Protein AF-A0A524PWW4-F1 (afdb_monomer)

Structure (mmCIF, N/CA/C/O backbone):
data_AF-A0A524PWW4-F1
#
_entry.id   AF-A0A524PWW4-F1
#
loop_
_atom_site.group_PDB
_atom_site.id
_atom_site.type_symbol
_atom_site.label_atom_id
_atom_site.label_alt_id
_atom_site.label_comp_id
_atom_site.label_asym_id
_atom_site.label_entity_id
_atom_site.label_seq_id
_atom_site.pdbx_PDB_ins_code
_atom_site.Cartn_x
_atom_site.Cartn_y
_atom_site.Cartn_z
_atom_site.occupancy
_atom_site.B_iso_or_equiv
_atom_site.auth_seq_id
_atom_site.auth_comp_id
_atom_site.auth_asym_id
_atom_site.auth_atom_id
_atom_site.pdbx_PDB_model_num
ATOM 1 N N . MET A 1 1 ? -56.515 42.289 45.562 1.00 47.94 1 MET A N 1
ATOM 2 C CA . MET A 1 1 ? -57.666 41.442 45.180 1.00 47.94 1 MET A CA 1
ATOM 3 C C . MET A 1 1 ? -57.773 41.386 43.659 1.00 47.94 1 MET A C 1
ATOM 5 O O . MET A 1 1 ? -58.195 42.375 43.078 1.00 47.94 1 MET A O 1
ATOM 9 N N . LYS A 1 2 ? -57.367 40.275 43.025 1.00 38.50 2 LYS A N 1
ATOM 10 C CA . LYS A 1 2 ? -57.921 39.781 41.748 1.00 38.50 2 LYS A CA 1
ATOM 11 C C . LYS A 1 2 ? -57.420 38.348 41.500 1.00 38.50 2 LYS A C 1
ATOM 13 O O . LYS A 1 2 ? -56.226 38.120 41.386 1.00 38.50 2 LYS A O 1
ATOM 18 N N . SER A 1 3 ? -58.356 37.413 41.459 1.00 48.22 3 SER A N 1
ATOM 19 C CA . SER A 1 3 ? -58.303 36.077 40.837 1.00 48.22 3 SER A CA 1
ATOM 20 C C . SER A 1 3 ? -59.685 35.937 40.155 1.00 48.22 3 SER A C 1
ATOM 22 O O . SER A 1 3 ? -60.603 36.564 40.704 1.00 48.22 3 SER A O 1
ATOM 24 N N . PRO A 1 4 ? -59.914 35.227 39.017 1.00 52.84 4 PRO A N 1
ATOM 25 C CA . PRO A 1 4 ? -59.343 33.901 38.711 1.00 52.84 4 PRO A CA 1
ATOM 26 C C . PRO A 1 4 ? -59.090 33.529 37.206 1.00 52.84 4 PRO A C 1
ATOM 28 O O . PRO A 1 4 ? -59.758 34.038 36.317 1.00 52.84 4 PRO A O 1
ATOM 31 N N . SER A 1 5 ? -58.188 32.549 36.978 1.00 46.47 5 SER A N 1
ATOM 32 C CA . SER A 1 5 ? -58.277 31.378 36.046 1.00 46.47 5 SER A CA 1
ATOM 33 C C . SER A 1 5 ? -58.451 31.573 34.502 1.00 46.47 5 SER A C 1
ATOM 35 O O . SER A 1 5 ? -58.654 32.688 34.040 1.00 46.47 5 SER A O 1
ATOM 37 N N . PRO A 1 6 ? -58.484 30.513 33.655 1.00 60.34 6 PRO A N 1
ATOM 38 C CA . PRO A 1 6 ? -57.456 29.495 33.346 1.00 60.34 6 PRO A CA 1
ATOM 39 C C . PRO A 1 6 ? -57.366 29.188 31.829 1.00 60.34 6 PRO A C 1
ATOM 41 O O . PRO A 1 6 ? -58.346 28.709 31.285 1.00 60.34 6 PRO A O 1
ATOM 44 N N . TYR A 1 7 ? -56.229 29.301 31.135 1.00 47.56 7 TYR A N 1
ATOM 45 C CA . TYR A 1 7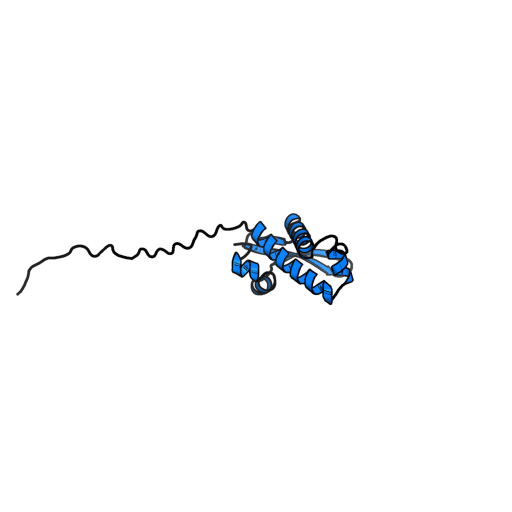 ? -56.113 28.673 29.799 1.00 47.56 7 TYR A CA 1
ATOM 46 C C . TYR A 1 7 ? -54.679 28.216 29.507 1.00 47.56 7 TYR A C 1
ATOM 48 O O . TYR A 1 7 ? -53.839 28.980 29.046 1.00 47.56 7 TYR A O 1
ATOM 56 N N . LEU A 1 8 ? -54.423 26.935 29.773 1.00 53.56 8 LEU A N 1
ATOM 57 C CA . LEU A 1 8 ? -53.594 26.099 28.903 1.00 53.56 8 LEU A CA 1
ATOM 58 C C . LEU A 1 8 ? -54.571 25.441 27.923 1.00 53.56 8 LEU A C 1
ATOM 60 O O . LEU A 1 8 ? -55.612 24.944 28.362 1.00 53.56 8 LEU A O 1
ATOM 64 N N . PRO A 1 9 ? -54.275 25.451 26.617 1.00 44.09 9 PRO A N 1
ATOM 65 C CA . PRO A 1 9 ? -53.731 24.211 26.071 1.00 44.09 9 PRO A CA 1
ATOM 66 C C . PRO A 1 9 ? -52.723 24.405 24.922 1.00 44.09 9 PRO A C 1
ATOM 68 O O . PRO A 1 9 ? -52.707 25.413 24.226 1.00 44.09 9 PRO A O 1
ATOM 71 N N . SER A 1 10 ? -51.938 23.353 24.688 1.00 49.47 10 SER A N 1
ATOM 72 C CA . SER A 1 10 ? -51.453 22.955 23.358 1.00 49.47 10 SER A CA 1
ATOM 73 C C . SER A 1 10 ? -50.566 23.924 22.571 1.00 49.47 10 SER A C 1
ATOM 75 O O . SER A 1 10 ? -50.981 24.444 21.546 1.00 49.47 10 SER A O 1
ATOM 77 N N . LEU A 1 11 ? -49.289 24.025 22.945 1.00 44.53 11 LEU A N 1
ATOM 78 C CA . LEU A 1 11 ? -48.186 24.254 21.991 1.00 44.53 11 LEU A CA 1
ATOM 79 C C . LEU A 1 11 ? -46.964 23.395 22.379 1.00 44.53 11 LEU A C 1
ATOM 81 O O . LEU A 1 11 ? -45.815 23.818 22.352 1.00 44.53 11 LEU A O 1
ATOM 85 N N . VAL A 1 12 ? -47.232 22.153 22.783 1.00 50.56 12 VAL A N 1
ATOM 86 C CA . VAL A 1 12 ? -46.262 21.054 22.717 1.00 50.56 12 VAL A CA 1
ATOM 87 C C . VAL A 1 12 ? -46.617 20.311 21.430 1.00 50.56 12 VAL A C 1
ATOM 89 O O . VAL A 1 12 ? -47.795 20.046 21.229 1.00 50.56 12 VAL A O 1
ATOM 92 N N . LEU A 1 13 ? -45.636 19.997 20.581 1.00 49.91 13 LEU A N 1
ATOM 93 C CA . LEU A 1 13 ? -45.762 19.493 19.195 1.00 49.91 13 LEU A CA 1
ATOM 94 C C . LEU A 1 13 ? -45.923 20.575 18.116 1.00 49.91 13 LEU A C 1
ATOM 96 O O . LEU A 1 13 ? -46.976 20.706 17.505 1.00 49.91 13 LEU A O 1
ATOM 100 N N . CYS A 1 14 ? -44.836 21.258 17.762 1.00 41.75 14 CYS A N 1
ATOM 101 C CA . CYS A 1 14 ? -44.572 21.512 16.344 1.00 41.75 14 CYS A CA 1
ATOM 102 C C . CYS A 1 14 ? -43.089 21.837 16.132 1.00 41.75 14 CYS A C 1
ATOM 104 O O . CYS A 1 14 ? -42.621 22.896 16.534 1.00 41.75 14 CYS A O 1
ATOM 106 N N . GLY A 1 15 ? -42.353 20.919 15.499 1.00 42.69 15 GLY A N 1
ATOM 107 C CA . GLY A 1 15 ? -41.117 21.272 14.794 1.00 42.69 15 GLY A CA 1
ATOM 108 C C . GLY A 1 15 ? -39.776 20.851 15.400 1.00 42.69 15 GLY A C 1
ATOM 109 O O . GLY A 1 15 ? -38.758 21.346 14.943 1.00 42.69 15 GLY A O 1
ATOM 110 N N . LEU A 1 16 ? -39.721 19.917 16.353 1.00 49.28 16 LEU A N 1
ATOM 111 C CA . LEU A 1 16 ? -38.461 19.253 16.758 1.00 49.28 16 LEU A CA 1
ATOM 112 C C . LEU A 1 16 ? -38.125 18.033 15.872 1.00 49.28 16 LEU A C 1
ATOM 114 O O . LEU A 1 16 ? -37.430 17.114 16.290 1.00 49.28 16 LEU A O 1
ATOM 118 N N . LEU A 1 17 ? -38.632 18.018 14.634 1.00 49.53 17 LEU A N 1
ATOM 119 C CA . LEU A 1 17 ? -38.483 16.920 13.674 1.00 49.53 17 LEU A CA 1
ATOM 120 C C . LEU A 1 17 ? -37.646 17.334 12.454 1.00 49.53 17 LEU A C 1
ATOM 122 O O . LEU A 1 17 ? -37.966 17.014 11.319 1.00 49.53 17 LEU A O 1
ATOM 126 N N . ALA A 1 18 ? -36.540 18.032 12.696 1.00 48.28 18 ALA A N 1
ATOM 127 C CA . ALA A 1 18 ? -35.387 17.981 11.801 1.00 48.28 18 ALA A CA 1
ATOM 128 C C . ALA A 1 18 ? -34.382 16.976 12.383 1.00 48.28 18 ALA A C 1
ATOM 130 O O . ALA A 1 18 ? -33.224 17.293 12.642 1.00 48.28 18 ALA A O 1
ATOM 131 N N . LEU A 1 19 ? -34.863 15.757 12.654 1.00 49.53 19 LEU A N 1
ATOM 132 C CA . LEU A 1 19 ? -33.996 14.597 12.799 1.00 49.53 19 LEU A CA 1
ATOM 133 C C . LEU A 1 19 ? -33.334 14.428 11.441 1.00 49.53 19 LEU A C 1
ATOM 135 O O . LEU A 1 19 ? -33.963 14.023 10.466 1.00 49.53 19 LEU A O 1
ATOM 139 N N . ILE A 1 20 ? -32.085 14.869 11.410 1.00 53.06 20 ILE A N 1
ATOM 140 C CA . ILE A 1 20 ? -31.089 14.678 10.375 1.00 53.06 20 ILE A CA 1
ATOM 141 C C . ILE A 1 20 ? -31.231 13.237 9.875 1.00 53.06 20 ILE A C 1
ATOM 143 O O . ILE A 1 20 ? -30.701 12.304 10.473 1.00 53.06 20 ILE A O 1
ATOM 147 N N . MET A 1 21 ? -31.973 13.044 8.782 1.00 47.03 21 MET A N 1
ATOM 148 C CA . MET A 1 21 ? -31.842 11.857 7.949 1.00 47.03 21 MET A CA 1
ATOM 149 C C . MET A 1 21 ? -30.507 12.010 7.225 1.00 47.03 21 MET A C 1
ATOM 151 O O . MET A 1 21 ? -30.448 12.315 6.036 1.00 47.03 21 MET A O 1
ATOM 155 N N . ALA A 1 22 ? -29.414 11.855 7.976 1.00 54.03 22 ALA A N 1
ATOM 156 C CA . ALA A 1 22 ? -28.176 11.420 7.374 1.00 54.03 22 ALA A CA 1
ATOM 157 C C . ALA A 1 22 ? -28.517 10.077 6.715 1.00 54.03 22 ALA A C 1
ATOM 159 O O . ALA A 1 22 ? -29.103 9.217 7.385 1.00 54.03 22 ALA A O 1
ATOM 160 N N . PRO A 1 23 ? -28.252 9.901 5.411 1.00 51.88 23 PRO A N 1
ATOM 161 C CA . PRO A 1 23 ? -28.452 8.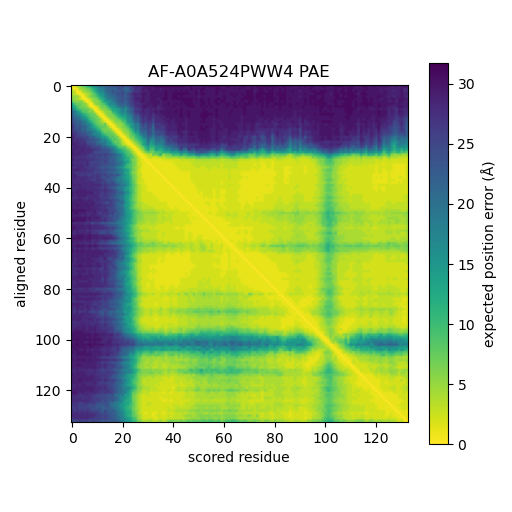604 4.792 1.00 51.88 23 PRO A CA 1
ATOM 162 C C . PRO A 1 23 ? -27.686 7.572 5.628 1.00 51.88 23 PRO A C 1
ATOM 164 O O . PRO A 1 23 ? -26.595 7.898 6.109 1.00 51.88 23 PRO A O 1
ATOM 167 N N . PRO A 1 24 ? -28.224 6.357 5.840 1.00 45.38 24 PRO A N 1
ATOM 168 C CA . PRO A 1 24 ? -27.452 5.293 6.451 1.00 45.38 24 PRO A CA 1
ATOM 169 C C . PRO A 1 24 ? -26.269 5.039 5.520 1.00 45.38 24 PRO A C 1
ATOM 171 O O . PRO A 1 24 ? -26.400 4.387 4.480 1.00 45.38 24 PRO A O 1
ATOM 174 N N . GLY A 1 25 ? -25.125 5.640 5.851 1.00 49.81 25 GLY A N 1
ATOM 175 C CA . GLY A 1 25 ? -23.863 5.323 5.220 1.00 49.81 25 GLY A CA 1
ATOM 176 C C . GLY A 1 25 ? -23.707 3.832 5.414 1.00 49.81 25 GLY A C 1
ATOM 177 O O . GLY A 1 25 ? -23.613 3.374 6.550 1.00 49.81 25 GLY A O 1
ATOM 178 N N . HIS A 1 26 ? -23.811 3.071 4.328 1.00 51.84 26 HIS A N 1
ATOM 179 C CA . HIS A 1 26 ? -23.567 1.643 4.383 1.00 51.84 26 HIS A CA 1
ATOM 180 C C . HIS A 1 26 ? -22.124 1.515 4.856 1.00 51.84 26 HIS A C 1
ATOM 182 O O . HIS A 1 26 ? -21.199 1.876 4.126 1.00 51.84 26 HIS A O 1
ATOM 188 N N . SER A 1 27 ? -21.944 1.139 6.121 1.00 64.31 27 SER A N 1
ATOM 189 C CA . SER A 1 27 ? -20.626 1.003 6.714 1.00 64.31 27 SER A CA 1
ATOM 190 C C . SER A 1 27 ? -19.963 -0.165 6.007 1.00 64.31 27 SER A C 1
ATOM 192 O O . SER A 1 27 ? -20.301 -1.322 6.253 1.00 64.31 27 SER A O 1
ATOM 194 N N . ILE A 1 28 ? -19.088 0.148 5.056 1.00 80.62 28 ILE A N 1
ATOM 195 C CA . ILE A 1 28 ? -18.267 -0.864 4.406 1.00 80.62 28 ILE A CA 1
ATOM 196 C C . ILE A 1 28 ? -17.383 -1.531 5.461 1.00 80.62 28 ILE A C 1
ATOM 198 O O . ILE A 1 28 ? -16.947 -0.881 6.412 1.00 80.62 28 ILE A O 1
ATOM 202 N N . ASP A 1 29 ? -17.156 -2.829 5.295 1.00 91.06 29 ASP A N 1
ATOM 203 C CA . ASP A 1 29 ? -16.373 -3.641 6.223 1.00 91.06 29 ASP A CA 1
ATOM 204 C C . ASP A 1 29 ? -14.944 -3.088 6.407 1.00 91.06 29 ASP A C 1
ATOM 206 O O . ASP A 1 29 ? -14.346 -2.560 5.463 1.00 91.06 29 ASP A O 1
ATOM 210 N N . SER A 1 30 ? -14.386 -3.198 7.616 1.00 91.19 30 SER A N 1
ATOM 211 C CA . SER A 1 30 ? -13.052 -2.672 7.940 1.00 91.19 30 SER A CA 1
ATOM 212 C C . SER A 1 30 ? -11.943 -3.276 7.079 1.00 91.19 30 SER A C 1
ATOM 214 O O . SER A 1 30 ? -11.0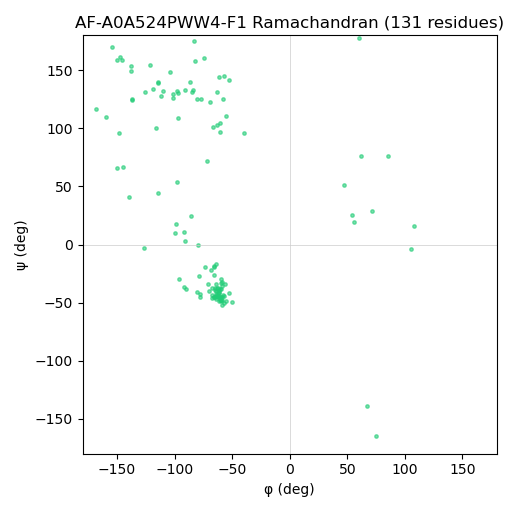12 -2.565 6.702 1.00 91.19 30 SER A O 1
ATOM 216 N N . VAL A 1 31 ? -12.057 -4.549 6.682 1.00 93.06 31 VAL A N 1
ATOM 217 C CA . VAL A 1 31 ? -11.110 -5.188 5.755 1.00 93.06 31 VAL A CA 1
ATOM 218 C C . VAL A 1 31 ? -11.188 -4.526 4.382 1.00 93.06 31 VAL A C 1
ATOM 220 O O . VAL A 1 31 ? -10.158 -4.264 3.762 1.00 93.06 31 VAL A O 1
ATOM 223 N N . ILE A 1 32 ? -12.393 -4.176 3.923 1.00 94.88 32 ILE A N 1
ATOM 224 C CA . ILE A 1 32 ? -12.588 -3.461 2.655 1.00 94.88 32 ILE A CA 1
ATOM 225 C C . ILE A 1 32 ? -11.993 -2.052 2.741 1.00 94.88 32 ILE A C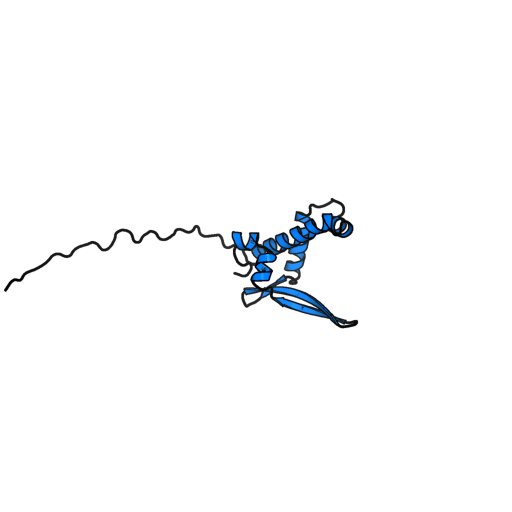 1
ATOM 227 O O . ILE A 1 32 ? -11.269 -1.645 1.831 1.00 94.88 32 ILE A O 1
ATOM 231 N N . LYS A 1 33 ? -12.237 -1.313 3.833 1.00 94.62 33 LYS A N 1
ATOM 232 C CA . LYS A 1 33 ? -11.624 0.013 4.037 1.00 94.62 33 LYS A CA 1
ATOM 233 C C . LYS A 1 33 ? -10.102 -0.073 4.035 1.00 94.62 33 LYS A C 1
ATOM 235 O O . LYS A 1 33 ? -9.444 0.731 3.379 1.00 94.62 33 LYS A O 1
ATOM 240 N N . LEU A 1 34 ? -9.547 -1.057 4.740 1.00 95.00 34 LEU A N 1
ATOM 241 C CA . LEU A 1 34 ? -8.108 -1.275 4.827 1.00 95.00 34 LEU A CA 1
ATOM 242 C C . LEU A 1 34 ? -7.512 -1.638 3.465 1.00 95.00 34 LEU A C 1
ATOM 244 O O . LEU A 1 34 ? -6.466 -1.115 3.091 1.00 95.00 34 LEU A O 1
ATOM 248 N N . TYR A 1 35 ? -8.211 -2.463 2.687 1.00 96.88 35 TYR A N 1
ATOM 249 C CA . TYR A 1 35 ? -7.826 -2.806 1.323 1.00 96.88 35 TYR A CA 1
ATOM 250 C C . TYR A 1 35 ? -7.799 -1.590 0.399 1.00 96.88 35 TYR A C 1
ATOM 252 O O . TYR A 1 35 ? -6.832 -1.406 -0.345 1.00 96.88 35 TYR A O 1
ATOM 260 N N . ILE A 1 36 ? -8.815 -0.728 0.466 1.00 96.56 36 ILE A N 1
ATOM 261 C CA . ILE A 1 36 ? -8.850 0.514 -0.316 1.00 96.56 36 ILE A CA 1
ATOM 262 C C . ILE A 1 36 ? -7.711 1.446 0.124 1.00 96.56 36 ILE A C 1
ATOM 264 O O . ILE A 1 36 ? -6.962 1.917 -0.731 1.00 96.56 36 ILE A O 1
ATOM 268 N N . CYS A 1 37 ? -7.530 1.632 1.436 1.00 95.88 37 CYS A N 1
ATOM 269 C CA . CYS A 1 37 ? -6.455 2.441 2.014 1.00 95.88 37 CYS A CA 1
ATOM 270 C C . CYS A 1 37 ? -5.075 1.966 1.537 1.00 95.88 37 CYS A C 1
ATOM 272 O O . CYS A 1 37 ? -4.268 2.755 1.047 1.00 95.88 37 CYS A O 1
ATOM 274 N N . GLN A 1 38 ? -4.814 0.661 1.609 1.00 97.06 38 GLN A N 1
ATOM 275 C CA . GLN A 1 38 ? -3.531 0.112 1.189 1.00 97.06 38 GLN A CA 1
ATOM 276 C C . GLN A 1 38 ? -3.352 0.159 -0.332 1.00 97.06 38 GLN A C 1
ATOM 278 O O . GLN A 1 38 ? -2.244 0.395 -0.807 1.00 97.06 38 GLN A O 1
ATOM 283 N N . THR A 1 39 ? -4.425 -0.009 -1.108 1.00 97.81 39 THR A N 1
ATOM 284 C CA . THR A 1 39 ? -4.374 0.160 -2.567 1.00 97.81 39 THR A CA 1
ATOM 285 C C . THR A 1 39 ? -4.005 1.596 -2.939 1.00 97.81 39 THR A C 1
ATOM 287 O O . THR A 1 39 ? -3.193 1.796 -3.840 1.00 97.81 39 THR A O 1
ATOM 290 N N . GLU A 1 40 ? -4.567 2.593 -2.248 1.00 96.19 40 GLU A N 1
ATOM 291 C CA . GLU A 1 40 ? -4.226 4.008 -2.437 1.00 96.19 40 GLU A CA 1
ATOM 292 C C . GLU A 1 40 ? -2.726 4.249 -2.213 1.00 96.19 40 GLU A C 1
ATOM 294 O O . GLU A 1 40 ? -2.054 4.794 -3.094 1.00 96.19 40 GLU A O 1
ATOM 299 N N . HIS A 1 41 ? -2.195 3.759 -1.092 1.00 96.75 41 HIS A N 1
ATOM 300 C CA . HIS A 1 41 ? -0.780 3.886 -0.754 1.00 96.75 41 HIS A CA 1
ATOM 301 C C . HIS A 1 41 ? 0.150 3.195 -1.765 1.00 96.75 41 HIS A C 1
ATOM 303 O O . HIS A 1 41 ? 1.133 3.771 -2.241 1.00 96.75 41 HIS A O 1
ATOM 309 N N . GLU A 1 42 ? -0.150 1.942 -2.119 1.00 97.31 42 GLU A N 1
ATOM 310 C CA . GLU A 1 42 ? 0.664 1.177 -3.066 1.00 97.31 42 GLU A CA 1
ATOM 311 C C . GLU A 1 42 ? 0.645 1.802 -4.463 1.00 97.31 42 GLU A C 1
ATOM 313 O O . GLU A 1 42 ? 1.681 1.852 -5.130 1.00 97.31 42 GLU A O 1
ATOM 318 N N . LEU A 1 43 ? -0.499 2.344 -4.889 1.00 97.56 43 LEU A N 1
ATOM 319 C CA . LEU A 1 43 ? -0.617 3.032 -6.169 1.00 97.56 43 LEU A CA 1
ATOM 320 C C . 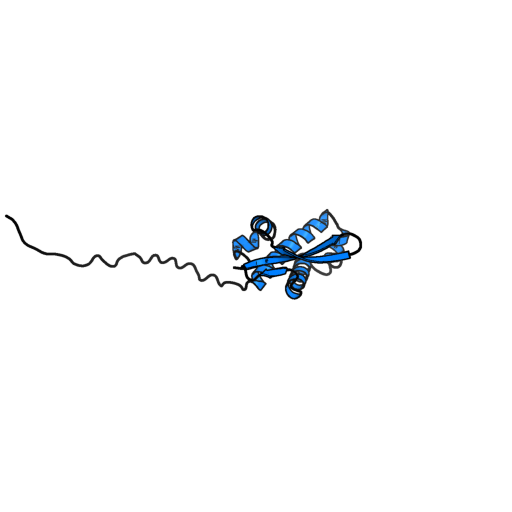LEU A 1 43 ? 0.254 4.290 -6.217 1.00 97.56 43 LEU A C 1
ATOM 322 O O . LEU A 1 43 ? 0.946 4.511 -7.215 1.00 97.56 43 LEU A O 1
ATOM 326 N N . GLU A 1 44 ? 0.254 5.099 -5.158 1.00 96.50 44 GLU A N 1
ATOM 327 C CA . GLU A 1 44 ? 1.121 6.277 -5.066 1.00 96.50 44 GLU A CA 1
ATOM 328 C C . GLU A 1 44 ? 2.599 5.878 -5.169 1.00 96.50 44 GLU A C 1
ATOM 330 O O . GLU A 1 44 ? 3.350 6.429 -5.982 1.00 96.50 44 GLU A O 1
ATOM 335 N N . LYS A 1 45 ? 3.004 4.854 -4.411 1.00 96.56 45 LYS A N 1
ATOM 336 C CA . LYS A 1 45 ? 4.376 4.338 -4.410 1.00 96.56 45 LYS A CA 1
ATOM 337 C C . LYS A 1 45 ? 4.804 3.826 -5.788 1.00 96.56 45 LYS A C 1
ATOM 339 O O . LYS A 1 45 ? 5.898 4.162 -6.247 1.00 96.56 45 LYS A O 1
ATOM 344 N N . ILE A 1 46 ? 3.955 3.044 -6.458 1.00 96.81 46 ILE A N 1
ATOM 345 C CA . ILE A 1 46 ? 4.225 2.519 -7.806 1.00 96.81 46 ILE A CA 1
ATOM 346 C C . ILE A 1 46 ? 4.320 3.664 -8.816 1.00 96.81 46 ILE A C 1
ATOM 348 O O . ILE A 1 46 ? 5.258 3.699 -9.611 1.00 96.81 46 ILE A O 1
ATOM 352 N N . THR A 1 47 ? 3.410 4.636 -8.755 1.00 95.94 47 THR A N 1
ATOM 353 C CA . THR A 1 47 ? 3.429 5.805 -9.648 1.00 95.94 47 THR A CA 1
ATOM 354 C C . THR A 1 47 ? 4.713 6.619 -9.467 1.00 95.94 47 THR A C 1
ATOM 356 O O . THR A 1 47 ? 5.333 7.049 -10.437 1.00 95.94 47 THR A O 1
ATOM 359 N N . LEU A 1 48 ? 5.192 6.775 -8.229 1.00 97.06 48 LEU A N 1
ATOM 360 C CA . LEU A 1 48 ? 6.470 7.436 -7.960 1.00 97.06 48 LEU A CA 1
ATOM 361 C C . LEU A 1 48 ? 7.667 6.666 -8.549 1.00 97.06 48 LEU A C 1
ATOM 363 O O . LEU A 1 48 ? 8.657 7.279 -8.973 1.00 97.06 48 LEU A O 1
ATOM 367 N N . TRP A 1 49 ? 7.613 5.332 -8.588 1.00 97.69 49 TRP A N 1
ATOM 368 C CA . TRP A 1 49 ? 8.681 4.514 -9.170 1.00 97.69 49 TRP A CA 1
ATOM 369 C C . TRP A 1 49 ? 8.840 4.707 -10.668 1.00 97.69 49 TRP A C 1
ATOM 371 O O . TRP A 1 49 ? 9.958 4.547 -11.151 1.00 97.69 49 TRP A O 1
ATOM 381 N N . GLU A 1 50 ? 7.791 5.096 -11.390 1.00 95.56 50 GLU A N 1
ATOM 382 C CA . GLU A 1 50 ? 7.896 5.387 -12.822 1.00 95.56 50 GLU A CA 1
ATOM 383 C C . GLU A 1 50 ? 9.021 6.398 -13.100 1.00 95.56 50 GLU A C 1
ATOM 385 O O . GLU A 1 50 ? 9.837 6.202 -14.000 1.00 95.56 50 GLU A O 1
ATOM 390 N N . LYS A 1 51 ? 9.132 7.428 -12.251 1.00 95.81 51 LYS A N 1
ATOM 391 C CA . LYS A 1 51 ? 10.150 8.483 -12.369 1.00 95.81 51 LYS A CA 1
ATOM 392 C C . LYS A 1 51 ? 11.434 8.165 -11.610 1.00 95.81 51 LYS A C 1
ATOM 394 O O . LYS A 1 51 ? 12.523 8.492 -12.069 1.00 95.81 51 LYS A O 1
ATOM 399 N N . THR A 1 52 ? 11.317 7.565 -10.427 1.00 97.81 52 THR A N 1
ATOM 400 C CA . THR A 1 52 ? 12.450 7.429 -9.494 1.00 97.81 52 THR A CA 1
ATOM 401 C C . THR A 1 52 ? 13.167 6.085 -9.587 1.00 97.81 52 THR A C 1
ATOM 403 O O . THR A 1 52 ? 14.358 6.003 -9.291 1.00 97.81 52 THR A O 1
ATOM 406 N N . LYS A 1 53 ? 12.456 5.012 -9.959 1.00 97.38 53 LYS A N 1
ATOM 407 C CA . LYS A 1 53 ? 12.955 3.626 -9.983 1.00 97.38 53 LYS A CA 1
ATOM 408 C C . LYS A 1 53 ? 12.347 2.832 -11.156 1.00 97.38 53 LYS A C 1
ATOM 410 O O . LYS A 1 53 ? 11.630 1.857 -10.913 1.00 97.38 53 LYS A O 1
ATOM 415 N N . PRO A 1 54 ? 12.667 3.165 -12.424 1.00 96.06 54 PRO A N 1
ATOM 416 C CA . PRO A 1 54 ? 11.983 2.595 -13.592 1.00 96.06 54 PRO A CA 1
ATOM 417 C C . PRO A 1 54 ? 12.055 1.066 -13.690 1.00 96.06 54 PRO A C 1
ATOM 419 O O . PRO A 1 54 ? 11.122 0.431 -14.170 1.00 96.06 54 PRO A O 1
ATOM 422 N N . ALA A 1 55 ? 13.147 0.453 -13.219 1.00 97.19 55 ALA A N 1
ATOM 423 C CA . ALA A 1 55 ? 13.269 -1.005 -13.173 1.00 97.19 55 ALA A CA 1
ATOM 424 C C . ALA A 1 55 ? 12.240 -1.640 -12.222 1.00 97.19 55 ALA A C 1
ATOM 426 O O . ALA A 1 55 ? 11.560 -2.583 -12.612 1.00 97.19 55 ALA A O 1
ATOM 427 N N . ARG A 1 56 ? 12.068 -1.073 -11.019 1.00 96.75 56 ARG A N 1
ATOM 428 C CA . ARG A 1 56 ? 11.060 -1.537 -10.053 1.00 96.75 56 ARG A CA 1
ATOM 429 C C . ARG A 1 56 ? 9.645 -1.274 -10.540 1.00 96.75 56 ARG A C 1
ATOM 431 O O . ARG A 1 56 ? 8.775 -2.103 -10.321 1.00 96.75 56 ARG A O 1
ATOM 438 N N . TYR A 1 57 ? 9.417 -0.145 -11.211 1.00 97.06 57 TYR A N 1
ATOM 439 C CA . TYR A 1 57 ? 8.132 0.122 -11.850 1.00 97.06 57 TYR A CA 1
ATOM 440 C C . TYR A 1 57 ? 7.797 -0.961 -12.878 1.00 97.06 57 TYR A C 1
ATOM 442 O O . TYR A 1 57 ? 6.741 -1.571 -12.776 1.00 97.06 57 TYR A O 1
ATOM 450 N N . ARG A 1 58 ? 8.714 -1.260 -13.811 1.00 96.81 58 ARG A N 1
ATOM 451 C CA . ARG A 1 58 ? 8.517 -2.312 -14.822 1.00 96.81 58 ARG A CA 1
ATOM 452 C C . ARG A 1 58 ? 8.244 -3.674 -14.202 1.00 96.81 58 ARG A C 1
ATOM 454 O O . ARG A 1 58 ? 7.336 -4.360 -14.650 1.00 96.81 58 ARG A O 1
ATOM 461 N N . GLU A 1 59 ? 8.991 -4.050 -13.172 1.00 96.94 59 GLU A N 1
ATOM 462 C CA . GLU A 1 59 ? 8.735 -5.280 -12.420 1.00 96.94 59 GLU A CA 1
ATOM 463 C C . GLU A 1 59 ? 7.331 -5.264 -11.798 1.00 96.94 59 GLU A C 1
ATOM 465 O O . GLU A 1 59 ? 6.548 -6.196 -11.988 1.00 96.94 59 GLU A O 1
ATOM 470 N N . ALA A 1 60 ? 6.971 -4.161 -11.138 1.00 95.25 60 ALA A N 1
ATOM 471 C CA . ALA A 1 60 ? 5.659 -3.982 -10.541 1.00 95.25 60 ALA A CA 1
ATOM 472 C C . ALA A 1 60 ? 4.540 -4.048 -11.583 1.00 95.25 60 ALA A C 1
ATOM 474 O O . ALA A 1 60 ? 3.526 -4.659 -11.296 1.00 95.25 60 ALA A O 1
ATOM 475 N N . VAL A 1 61 ? 4.696 -3.522 -12.795 1.00 96.94 61 VAL A N 1
ATOM 476 C CA . VAL A 1 61 ? 3.671 -3.621 -13.852 1.00 96.94 61 VAL A CA 1
ATOM 477 C C . VAL A 1 61 ? 3.849 -4.836 -14.765 1.00 96.94 61 VAL A C 1
ATOM 479 O O . VAL A 1 61 ? 3.188 -4.919 -15.796 1.00 96.94 61 VAL A O 1
ATOM 482 N N . LYS A 1 62 ? 4.737 -5.780 -14.411 1.00 95.44 62 LYS A N 1
ATOM 483 C CA . LYS A 1 62 ? 5.080 -6.958 -15.229 1.00 95.44 62 LYS A CA 1
ATOM 484 C C . LYS A 1 62 ? 5.352 -6.583 -16.693 1.00 95.44 62 LYS A C 1
ATOM 486 O O . LYS A 1 62 ? 4.749 -7.111 -17.612 1.00 95.44 62 LYS A O 1
ATOM 491 N N . ASN A 1 63 ? 6.227 -5.600 -16.901 1.00 93.38 63 ASN A N 1
ATOM 492 C CA . ASN A 1 63 ? 6.575 -5.032 -18.210 1.00 93.38 63 ASN A CA 1
ATOM 493 C C . ASN A 1 63 ? 5.379 -4.525 -19.046 1.00 93.38 63 ASN A C 1
ATOM 495 O O . ASN A 1 63 ? 5.495 -4.412 -20.261 1.00 93.38 63 ASN A O 1
ATOM 499 N N . GLY A 1 64 ? 4.270 -4.156 -18.399 1.00 92.12 64 GLY A N 1
ATOM 500 C CA . GLY A 1 64 ? 3.073 -3.623 -19.052 1.00 92.12 64 GLY A CA 1
ATOM 501 C C . GLY A 1 64 ? 1.910 -4.612 -19.131 1.00 92.12 64 GLY A C 1
ATOM 502 O O . GLY A 1 64 ? 0.825 -4.207 -19.537 1.00 92.12 64 GLY A O 1
ATOM 503 N N . ASP A 1 65 ? 2.091 -5.861 -18.686 1.00 96.50 65 ASP A N 1
ATOM 504 C CA . ASP A 1 65 ? 1.018 -6.865 -18.652 1.00 96.50 65 ASP A CA 1
ATOM 505 C C . ASP A 1 65 ? -0.112 -6.502 -17.672 1.00 96.50 65 ASP A C 1
ATOM 507 O O . ASP A 1 65 ? -1.210 -7.051 -17.758 1.00 96.50 65 ASP A O 1
ATOM 511 N N . ARG A 1 66 ? 0.141 -5.591 -16.721 1.00 96.06 66 ARG A N 1
ATOM 512 C CA . ARG A 1 66 ? -0.877 -5.071 -15.798 1.00 96.06 66 ARG A CA 1
ATOM 513 C C . ARG A 1 66 ? -0.761 -3.566 -15.598 1.00 96.06 66 ARG A C 1
ATOM 515 O O . ARG A 1 66 ? 0.324 -2.997 -15.708 1.00 96.06 66 ARG A O 1
ATOM 522 N N . THR A 1 67 ? -1.871 -2.915 -15.253 1.00 97.38 67 THR A N 1
ATOM 523 C CA . THR A 1 67 ? -1.851 -1.483 -14.926 1.00 97.38 67 THR A CA 1
ATOM 524 C C . THR A 1 67 ? -1.229 -1.243 -13.538 1.00 97.38 67 THR A C 1
ATOM 526 O O . THR A 1 67 ? -1.200 -2.155 -12.704 1.00 97.38 67 THR A O 1
ATOM 529 N N . PRO A 1 68 ? -0.767 -0.016 -13.223 1.00 97.38 68 PRO A N 1
ATOM 530 C CA . PRO A 1 68 ? -0.325 0.331 -11.869 1.00 97.38 68 PRO A CA 1
ATOM 531 C C . PRO A 1 68 ? -1.392 0.084 -10.796 1.00 97.38 68 PRO A C 1
ATOM 533 O O . PRO A 1 68 ? -1.064 -0.304 -9.677 1.00 97.38 68 PRO A O 1
ATOM 536 N N . VAL A 1 69 ? -2.669 0.275 -11.141 1.00 97.50 69 VAL A N 1
ATOM 537 C CA . VAL A 1 69 ? -3.797 0.032 -10.232 1.00 97.50 69 VAL A CA 1
ATOM 538 C C . VAL A 1 69 ? -3.939 -1.457 -9.932 1.00 97.50 69 VAL A C 1
ATOM 540 O O . VAL A 1 69 ? -4.115 -1.819 -8.772 1.00 97.50 69 VAL A O 1
ATOM 543 N N . ASP A 1 70 ? -3.813 -2.322 -10.938 1.00 97.94 70 ASP A N 1
ATOM 544 C CA . ASP A 1 70 ? -3.859 -3.775 -10.736 1.00 97.94 70 ASP A CA 1
ATOM 545 C C . ASP A 1 70 ? -2.685 -4.243 -9.868 1.00 97.94 70 ASP A C 1
ATOM 547 O O . ASP A 1 70 ? -2.864 -5.003 -8.921 1.00 97.94 70 ASP A O 1
ATOM 551 N N . ALA A 1 71 ? -1.485 -3.712 -10.119 1.00 97.50 71 ALA A N 1
ATOM 552 C CA . ALA A 1 71 ? -0.308 -4.003 -9.307 1.00 97.50 71 ALA A CA 1
ATOM 553 C C . ALA A 1 71 ? -0.466 -3.564 -7.838 1.00 97.50 71 ALA A C 1
ATOM 555 O O . ALA A 1 71 ? -0.061 -4.293 -6.927 1.00 97.50 71 ALA A O 1
ATOM 556 N N . ALA A 1 72 ? -1.066 -2.393 -7.605 1.00 97.88 72 ALA A N 1
ATOM 557 C CA . ALA A 1 72 ? -1.349 -1.884 -6.267 1.00 97.88 72 ALA A CA 1
ATOM 558 C C . ALA A 1 72 ? -2.375 -2.754 -5.530 1.00 97.88 72 ALA A C 1
ATOM 560 O O . ALA A 1 72 ? -2.152 -3.123 -4.379 1.00 97.88 72 ALA A O 1
ATOM 561 N N . ARG A 1 73 ? -3.460 -3.133 -6.216 1.00 98.00 73 ARG A N 1
ATOM 562 C CA . ARG A 1 73 ? -4.511 -4.019 -5.695 1.00 98.00 73 ARG A CA 1
ATOM 563 C C . ARG A 1 73 ? -3.971 -5.387 -5.306 1.00 98.00 73 ARG A C 1
ATOM 565 O O . ARG A 1 73 ? -4.218 -5.835 -4.191 1.00 98.00 73 ARG A O 1
ATOM 572 N N . ASP A 1 74 ? -3.189 -6.012 -6.184 1.00 97.38 74 ASP A N 1
ATOM 573 C CA . ASP A 1 74 ? -2.565 -7.311 -5.912 1.00 97.38 74 ASP A CA 1
ATOM 574 C C . ASP A 1 74 ? -1.678 -7.244 -4.662 1.00 97.38 74 ASP A C 1
ATOM 576 O O . ASP A 1 74 ? -1.720 -8.124 -3.802 1.00 97.38 74 ASP A O 1
ATOM 580 N N . THR A 1 75 ? -0.890 -6.172 -4.540 1.00 97.00 75 THR A N 1
ATOM 581 C CA . THR A 1 75 ? 0.009 -5.976 -3.396 1.00 97.00 75 THR A CA 1
ATOM 582 C C . THR A 1 75 ? -0.774 -5.735 -2.106 1.00 97.00 75 THR A C 1
ATOM 584 O O . THR A 1 75 ? -0.480 -6.360 -1.089 1.00 97.00 75 THR A O 1
ATOM 587 N N . ALA A 1 76 ? -1.794 -4.874 -2.139 1.00 97.31 76 ALA A N 1
ATOM 588 C CA . ALA A 1 76 ? -2.669 -4.618 -0.998 1.00 97.31 76 ALA A CA 1
ATOM 589 C C . ALA A 1 76 ? -3.395 -5.892 -0.542 1.00 97.31 76 ALA A C 1
ATOM 591 O O . ALA A 1 76 ? -3.399 -6.210 0.647 1.00 97.31 76 ALA A O 1
ATOM 592 N N . GLY A 1 77 ? -3.947 -6.652 -1.492 1.00 96.75 77 GLY A N 1
ATOM 593 C CA . GLY A 1 77 ? -4.614 -7.923 -1.231 1.00 96.75 77 GLY A CA 1
ATOM 594 C C . GLY A 1 77 ? -3.678 -8.938 -0.582 1.00 96.75 77 GLY A C 1
ATOM 595 O O . GLY A 1 77 ? -4.042 -9.540 0.423 1.00 96.75 77 GLY A O 1
ATOM 596 N N . PHE A 1 78 ? -2.449 -9.068 -1.088 1.00 97.06 78 PHE A N 1
ATOM 597 C CA . PHE A 1 78 ? -1.436 -9.930 -0.481 1.00 97.06 78 PHE A CA 1
ATOM 598 C C . PHE A 1 78 ? -1.103 -9.516 0.958 1.00 97.06 78 PHE A C 1
ATOM 600 O O . PHE A 1 78 ? -1.082 -10.370 1.842 1.00 97.06 78 PHE A O 1
ATOM 607 N N . LEU A 1 79 ? -0.857 -8.226 1.212 1.00 96.31 79 LEU A N 1
ATOM 608 C CA . LEU A 1 79 ? -0.476 -7.730 2.541 1.00 96.31 79 LEU A CA 1
ATOM 609 C C . LEU A 1 79 ? -1.566 -7.967 3.592 1.00 96.31 79 LEU A C 1
ATOM 611 O O . LEU A 1 79 ? -1.250 -8.301 4.729 1.00 96.31 79 LEU A O 1
ATOM 615 N N . ILE A 1 80 ? -2.833 -7.824 3.208 1.00 94.81 80 ILE A N 1
ATOM 616 C CA . ILE A 1 80 ? -3.968 -8.040 4.110 1.00 94.81 80 ILE A CA 1
ATOM 617 C C . ILE A 1 80 ? -4.239 -9.534 4.293 1.00 94.81 80 ILE A C 1
ATOM 619 O O . ILE A 1 80 ? -4.389 -9.990 5.418 1.00 94.81 80 ILE A O 1
ATOM 623 N N . ALA A 1 81 ? -4.234 -10.324 3.214 1.00 93.88 81 ALA A N 1
ATOM 624 C CA . ALA A 1 81 ? -4.479 -11.768 3.285 1.00 93.88 81 ALA A CA 1
ATOM 625 C C . ALA A 1 81 ? -3.392 -12.544 4.051 1.00 93.88 81 ALA A C 1
ATOM 627 O O . ALA A 1 81 ? -3.624 -13.672 4.473 1.00 93.88 81 ALA A O 1
ATOM 628 N N . THR A 1 82 ? -2.204 -11.955 4.206 1.00 93.19 82 THR A N 1
ATOM 629 C CA . THR A 1 82 ? -1.097 -12.510 5.000 1.00 93.19 82 THR A CA 1
ATOM 630 C C . THR A 1 82 ? -0.989 -11.891 6.393 1.00 93.19 82 THR A C 1
ATOM 632 O O . THR A 1 82 ? 0.012 -12.110 7.068 1.00 93.19 82 THR A O 1
ATOM 635 N N . ASP A 1 83 ? -1.984 -11.102 6.817 1.00 90.38 83 ASP A N 1
ATOM 636 C CA . ASP A 1 83 ? -2.018 -10.393 8.104 1.00 90.38 83 ASP A CA 1
ATOM 637 C C . ASP A 1 83 ? -0.809 -9.475 8.362 1.00 90.38 83 ASP A C 1
ATOM 639 O O . ASP A 1 83 ? -0.552 -9.059 9.494 1.00 90.38 83 ASP A O 1
ATOM 643 N N . ARG A 1 84 ? -0.078 -9.096 7.305 1.00 93.94 84 ARG A N 1
ATOM 644 C CA . ARG A 1 84 ? 1.031 -8.136 7.392 1.00 93.94 84 ARG A CA 1
ATOM 645 C C . ARG A 1 84 ? 0.530 -6.714 7.593 1.00 93.94 84 ARG A C 1
ATOM 647 O O . ARG A 1 84 ? 1.303 -5.864 8.019 1.00 93.94 84 ARG A O 1
ATOM 654 N N . ILE A 1 85 ? -0.734 -6.447 7.271 1.00 94.69 85 ILE A N 1
ATOM 655 C CA . ILE A 1 85 ? -1.447 -5.218 7.622 1.00 94.69 85 ILE A CA 1
ATOM 656 C C . ILE A 1 85 ? -2.844 -5.603 8.098 1.00 94.69 85 ILE A C 1
ATOM 658 O O . ILE A 1 85 ? -3.574 -6.268 7.366 1.00 94.69 85 ILE A O 1
ATOM 662 N N . ARG A 1 86 ? -3.230 -5.168 9.300 1.00 94.31 86 ARG A N 1
ATOM 663 C CA . ARG A 1 86 ? -4.549 -5.462 9.884 1.00 94.31 86 ARG A CA 1
ATOM 664 C C . ARG A 1 86 ? -4.978 -4.413 10.904 1.00 94.31 86 ARG A C 1
ATOM 666 O O . ARG A 1 86 ? -4.175 -3.581 11.318 1.00 94.31 86 ARG A O 1
ATOM 673 N N . CYS A 1 87 ? -6.234 -4.487 11.323 1.00 93.00 87 CYS A N 1
ATOM 674 C CA . CYS A 1 87 ? -6.719 -3.780 12.502 1.00 93.00 87 CYS A CA 1
ATOM 675 C C . CYS A 1 87 ? -6.411 -4.602 13.760 1.00 93.00 87 CYS A C 1
ATOM 677 O O . CYS A 1 87 ? -6.644 -5.811 13.765 1.00 93.00 87 CYS A O 1
ATOM 679 N N . ASP A 1 88 ? -5.871 -3.967 14.799 1.00 93.00 88 ASP A N 1
ATOM 680 C CA . ASP A 1 88 ? -5.728 -4.576 16.121 1.00 93.00 88 ASP A CA 1
ATOM 681 C C . ASP A 1 88 ? -7.022 -4.457 16.947 1.00 93.00 88 ASP A C 1
ATOM 683 O O . ASP A 1 88 ? -7.988 -3.801 16.545 1.00 93.00 88 ASP A O 1
ATOM 687 N N . ASP A 1 89 ? -7.025 -5.065 18.134 1.00 89.00 89 ASP A N 1
ATOM 688 C CA . ASP A 1 89 ? -8.179 -5.063 19.044 1.00 89.00 89 ASP A CA 1
ATOM 689 C C . ASP A 1 89 ? -8.541 -3.658 19.564 1.00 89.00 89 ASP A C 1
ATOM 691 O O . ASP A 1 89 ? -9.650 -3.435 20.047 1.00 89.00 89 ASP A O 1
ATOM 695 N N . ASN A 1 90 ? -7.625 -2.690 19.449 1.00 89.88 90 ASN A N 1
ATOM 696 C CA . ASN A 1 90 ? -7.840 -1.298 19.842 1.00 89.88 90 ASN A CA 1
ATOM 697 C C . ASN A 1 90 ? -8.375 -0.437 18.685 1.00 89.88 90 ASN A C 1
ATOM 699 O O . ASN A 1 90 ? -8.525 0.779 18.837 1.00 89.88 90 ASN A O 1
ATOM 703 N N . GLY A 1 91 ? -8.636 -1.033 17.517 1.00 89.38 91 GLY A N 1
ATOM 704 C CA . GLY A 1 91 ? -9.079 -0.315 16.325 1.00 89.38 91 GLY A CA 1
ATOM 705 C C . GLY A 1 91 ? -7.981 0.543 15.690 1.00 89.38 91 GLY A C 1
ATOM 706 O O . GLY A 1 91 ? -8.289 1.569 15.080 1.00 89.38 91 GLY A O 1
ATOM 707 N N . SER A 1 92 ? -6.713 0.152 15.840 1.00 91.50 92 SER A N 1
ATOM 708 C CA . SER A 1 92 ? -5.544 0.773 15.207 1.00 91.50 92 SER A CA 1
ATOM 709 C C . SER A 1 92 ? -5.034 -0.084 14.051 1.00 91.50 92 SER A C 1
ATOM 711 O O . SER A 1 92 ? -5.120 -1.309 14.086 1.00 91.50 92 SER A O 1
ATOM 713 N N . ILE A 1 93 ? -4.469 0.547 13.021 1.00 93.44 93 ILE A N 1
ATOM 714 C CA . ILE A 1 93 ? -3.828 -0.189 11.923 1.00 93.44 93 ILE A CA 1
ATOM 715 C C . ILE A 1 93 ? -2.427 -0.591 12.368 1.00 93.44 93 ILE A C 1
ATOM 717 O O . ILE A 1 93 ? -1.627 0.270 12.728 1.00 93.44 93 ILE A O 1
ATOM 721 N N . VAL A 1 94 ? -2.113 -1.880 12.297 1.00 94.75 94 VAL A N 1
ATOM 722 C CA . VAL A 1 94 ? -0.778 -2.419 12.571 1.00 94.75 94 VAL A CA 1
ATOM 723 C C . VAL A 1 94 ? -0.170 -3.011 11.307 1.00 94.75 94 VAL A C 1
ATOM 725 O O . VAL A 1 94 ? -0.863 -3.646 10.513 1.00 94.75 94 VAL A O 1
ATOM 728 N N . ILE A 1 95 ? 1.128 -2.776 11.118 1.00 94.12 95 ILE A N 1
ATOM 729 C CA . ILE A 1 95 ? 1.901 -3.187 9.944 1.00 94.12 95 ILE A CA 1
ATOM 730 C C . ILE A 1 95 ? 3.116 -3.990 10.400 1.00 94.12 95 ILE A C 1
ATOM 732 O O . ILE A 1 95 ? 3.881 -3.545 11.259 1.00 94.12 95 ILE A O 1
ATOM 736 N N . GLU A 1 96 ? 3.334 -5.141 9.776 1.00 93.75 96 GLU A N 1
ATOM 737 C CA . GLU A 1 96 ? 4.530 -5.946 9.968 1.00 93.75 96 GLU A CA 1
ATOM 738 C C . GLU A 1 96 ? 5.756 -5.241 9.377 1.00 93.75 96 GLU A C 1
ATOM 740 O O . GLU A 1 96 ? 5.831 -4.941 8.179 1.00 93.75 96 GLU A O 1
ATOM 745 N N . LYS A 1 97 ? 6.757 -5.017 10.223 1.00 89.81 97 LYS A N 1
ATOM 746 C CA . LYS A 1 97 ? 8.059 -4.458 9.867 1.00 89.81 97 LYS A CA 1
ATOM 747 C C . LYS A 1 97 ? 9.161 -5.437 10.249 1.00 89.81 97 LYS A C 1
ATOM 749 O O . LYS A 1 97 ? 9.013 -6.245 11.161 1.00 89.81 97 LYS A O 1
ATOM 754 N N . TYR A 1 98 ? 10.290 -5.332 9.556 1.00 88.25 98 TYR A N 1
ATOM 755 C CA . TYR A 1 98 ? 11.492 -6.092 9.880 1.00 88.25 98 TYR A CA 1
ATOM 756 C C . TYR A 1 98 ? 12.551 -5.157 10.439 1.00 88.25 98 TYR A C 1
ATOM 758 O O . TYR A 1 98 ? 12.838 -4.111 9.849 1.00 88.25 98 TYR A O 1
ATOM 766 N N . ARG A 1 99 ? 13.153 -5.546 11.561 1.00 82.50 99 ARG A N 1
ATOM 767 C CA . ARG A 1 99 ? 14.359 -4.905 12.076 1.00 82.50 99 ARG A CA 1
ATOM 768 C C . ARG A 1 99 ? 15.551 -5.782 11.733 1.00 82.50 99 ARG A C 1
ATOM 770 O O . ARG A 1 99 ? 15.556 -6.965 12.061 1.00 82.50 99 ARG A O 1
ATOM 777 N N . SER A 1 100 ? 16.546 -5.201 11.076 1.00 77.44 100 SER A N 1
ATOM 778 C CA . SER A 1 100 ? 17.841 -5.848 10.874 1.00 77.44 100 SER A CA 1
ATOM 779 C C . SER A 1 100 ? 18.800 -5.344 11.947 1.00 77.44 100 SER A C 1
ATOM 781 O O . SER A 1 100 ? 19.199 -4.180 11.916 1.00 77.44 100 SER A O 1
ATOM 783 N N . GLU A 1 101 ? 19.148 -6.205 12.901 1.00 73.44 101 GLU A N 1
ATOM 784 C CA . GLU A 1 101 ? 20.223 -5.971 13.871 1.00 73.44 101 GLU A CA 1
ATOM 785 C C . GLU A 1 101 ? 21.306 -7.039 13.629 1.00 73.44 101 GLU A C 1
ATOM 787 O O . GLU A 1 101 ? 21.155 -8.201 14.003 1.00 73.44 101 GLU A O 1
ATOM 792 N N . GLY A 1 102 ? 22.386 -6.660 12.933 1.00 76.50 102 GLY A N 1
ATOM 793 C CA . GLY A 1 102 ? 23.421 -7.604 12.487 1.00 76.50 102 GLY A CA 1
ATOM 794 C C . GLY A 1 102 ? 22.908 -8.592 11.428 1.00 76.50 102 GLY A C 1
ATOM 795 O O . GLY A 1 102 ? 22.148 -8.205 10.542 1.00 76.50 102 GLY A O 1
ATOM 796 N N . ASP A 1 103 ? 23.309 -9.863 11.534 1.00 71.75 103 ASP A N 1
ATOM 797 C CA . ASP A 1 103 ? 22.922 -10.941 10.601 1.00 71.75 103 ASP A CA 1
ATOM 798 C C . ASP A 1 103 ? 21.518 -11.521 10.863 1.00 71.75 103 ASP A C 1
ATOM 800 O O . ASP A 1 103 ? 21.075 -12.426 10.157 1.00 71.75 103 ASP A O 1
ATOM 804 N N . THR A 1 104 ? 20.793 -11.029 11.876 1.00 71.88 104 THR A N 1
ATOM 805 C CA . THR A 1 104 ? 19.463 -11.549 12.233 1.00 71.88 104 THR A CA 1
ATOM 806 C C . THR A 1 104 ? 18.379 -10.515 11.931 1.00 71.88 104 THR A C 1
ATOM 808 O O . THR A 1 104 ? 18.455 -9.367 12.374 1.00 71.88 104 THR A O 1
ATOM 811 N N . SER A 1 105 ? 17.342 -10.921 11.188 1.00 82.75 105 SER A N 1
ATOM 812 C CA . SER A 1 105 ? 16.126 -10.121 11.004 1.00 82.75 105 SER A CA 1
ATOM 813 C C . SER A 1 105 ? 15.002 -10.637 11.895 1.00 82.75 105 SER A C 1
ATOM 815 O O . SER A 1 105 ? 14.676 -11.823 11.834 1.00 82.75 105 SER A O 1
ATOM 817 N N . SER A 1 106 ? 14.364 -9.754 12.659 1.00 85.38 106 SER A N 1
ATOM 818 C CA . SER A 1 106 ? 13.149 -10.070 13.417 1.00 85.38 106 SER A CA 1
ATOM 819 C C . SER A 1 106 ? 11.952 -9.285 12.879 1.00 85.38 106 SER 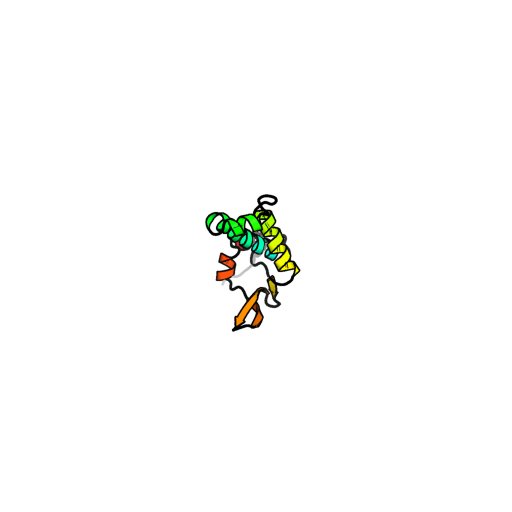A C 1
ATOM 821 O O . SER A 1 106 ? 12.072 -8.110 12.522 1.00 85.38 106 SER A O 1
ATOM 823 N N . ALA A 1 107 ? 10.800 -9.954 12.787 1.00 88.56 107 ALA A N 1
ATOM 824 C CA . ALA A 1 107 ? 9.529 -9.329 12.437 1.00 88.56 107 ALA A CA 1
ATOM 825 C C . ALA A 1 107 ? 8.852 -8.773 13.697 1.00 88.56 107 ALA A C 1
ATOM 827 O O . ALA A 1 107 ? 8.869 -9.414 14.750 1.00 88.56 107 ALA A O 1
ATOM 828 N N . TYR A 1 108 ? 8.245 -7.596 13.589 1.00 89.44 108 TYR A N 1
ATOM 829 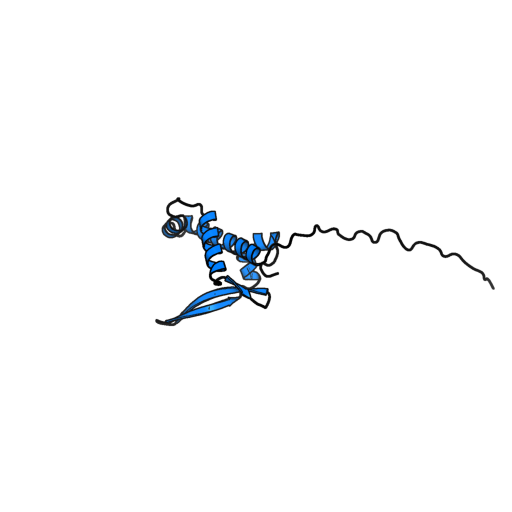C CA . TYR A 1 108 ? 7.452 -6.976 14.647 1.00 89.44 108 TYR A CA 1
ATOM 830 C C . TYR A 1 108 ? 6.278 -6.197 14.046 1.00 89.44 108 TYR A C 1
ATOM 832 O O . TYR A 1 108 ? 6.311 -5.823 12.876 1.00 89.44 108 TYR A O 1
ATOM 840 N N . MET A 1 109 ? 5.244 -5.944 14.846 1.00 92.69 109 MET A N 1
ATOM 841 C CA . MET A 1 109 ? 4.091 -5.139 14.434 1.00 92.69 109 MET A CA 1
ATOM 842 C C . MET A 1 109 ? 4.264 -3.705 14.922 1.00 92.69 109 MET A C 1
ATOM 844 O O . MET A 1 109 ? 4.557 -3.483 16.095 1.00 92.69 109 MET A O 1
ATOM 848 N N . ASP A 1 110 ? 4.077 -2.743 14.025 1.00 92.81 110 ASP A N 1
ATOM 849 C CA . ASP A 1 110 ? 4.122 -1.317 14.336 1.00 92.81 110 ASP A CA 1
ATOM 850 C C . ASP A 1 110 ? 2.777 -0.668 14.020 1.00 92.81 110 ASP A C 1
ATOM 852 O O . ASP A 1 110 ? 2.209 -0.907 12.952 1.00 92.81 110 ASP A O 1
ATOM 856 N N . ALA A 1 111 ? 2.270 0.143 14.943 1.00 91.81 111 ALA A N 1
ATOM 857 C CA . ALA A 1 111 ? 0.986 0.811 14.780 1.00 91.81 111 ALA A CA 1
ATOM 858 C C . ALA A 1 111 ? 1.158 2.109 13.987 1.00 91.81 111 ALA A C 1
ATOM 860 O O . ALA A 1 111 ? 2.010 2.940 14.307 1.00 91.81 111 ALA A O 1
ATOM 861 N N . LEU A 1 112 ? 0.320 2.299 12.972 1.00 90.25 112 LEU A N 1
ATOM 862 C CA . LEU A 1 112 ? 0.275 3.535 12.209 1.00 90.25 112 LEU A CA 1
ATOM 863 C C . LEU A 1 112 ? -0.469 4.602 13.017 1.00 90.25 112 LEU A C 1
ATOM 865 O O . LEU A 1 112 ? -1.605 4.389 13.442 1.00 90.25 112 LEU A O 1
ATOM 869 N N . LYS A 1 113 ? 0.167 5.754 13.231 1.00 88.06 113 LYS A N 1
ATOM 870 C CA . LYS A 1 113 ? -0.443 6.873 13.969 1.00 88.06 113 LYS A CA 1
ATOM 871 C C . LYS A 1 113 ? -1.348 7.699 13.058 1.00 88.06 113 LYS A C 1
ATOM 873 O O . LYS A 1 113 ? -1.104 7.754 11.859 1.00 88.06 113 LYS A O 1
ATOM 878 N N . ASP A 1 114 ? -2.302 8.439 13.621 1.00 83.62 114 ASP A N 1
ATOM 879 C CA . ASP A 1 114 ? -3.277 9.238 12.852 1.00 83.62 114 ASP A CA 1
ATOM 880 C C . ASP A 1 114 ? -2.631 10.136 11.780 1.00 83.62 114 ASP A C 1
ATOM 882 O O . ASP A 1 114 ? -2.991 10.066 10.610 1.00 83.62 114 ASP A O 1
ATOM 886 N N . ALA A 1 115 ? -1.598 10.909 12.127 1.00 87.00 115 ALA A N 1
ATOM 887 C CA . ALA A 1 115 ? -0.907 11.776 11.163 1.00 87.00 115 ALA A CA 1
ATOM 888 C C . ALA A 1 115 ? -0.100 11.007 10.093 1.00 87.00 115 ALA A C 1
ATOM 890 O O . ALA A 1 115 ? 0.272 11.556 9.053 1.00 87.00 115 ALA A O 1
ATOM 891 N N . GLU A 1 116 ? 0.269 9.754 10.357 1.00 89.62 116 GLU A N 1
ATOM 892 C CA . GLU A 1 116 ? 0.868 8.868 9.354 1.00 89.62 116 GLU A CA 1
ATOM 893 C C . GLU A 1 116 ? -0.221 8.265 8.470 1.00 89.62 116 GLU A C 1
ATOM 895 O O . GLU A 1 116 ? -0.064 8.255 7.255 1.00 89.62 116 GLU A O 1
ATOM 900 N N . LEU A 1 117 ? -1.350 7.871 9.058 1.00 89.56 117 LEU A N 1
ATOM 901 C CA . LEU A 1 117 ? -2.526 7.358 8.367 1.00 89.56 117 LEU A CA 1
ATOM 902 C C . LEU A 1 117 ? -3.137 8.391 7.408 1.00 89.56 117 LEU A C 1
ATOM 904 O O . LEU A 1 117 ? -3.449 8.053 6.268 1.00 89.56 117 LEU A O 1
ATOM 908 N N . GLU A 1 118 ? -3.223 9.659 7.814 1.00 91.38 118 GLU A N 1
ATOM 909 C CA . GLU A 1 118 ? -3.661 10.768 6.953 1.00 91.38 118 GLU A CA 1
ATOM 910 C C . GLU A 1 118 ? -2.786 10.939 5.713 1.00 91.38 118 GLU A C 1
ATOM 912 O O . GLU A 1 118 ? -3.287 11.245 4.634 1.00 91.38 118 GLU A O 1
ATOM 917 N N . ARG A 1 119 ? -1.479 10.698 5.847 1.00 91.69 119 ARG A N 1
ATOM 918 C CA . ARG A 1 119 ? -0.550 10.698 4.711 1.00 91.69 119 ARG A CA 1
ATOM 919 C C . ARG A 1 119 ? -0.626 9.407 3.901 1.00 91.69 119 ARG A C 1
ATOM 921 O O . ARG A 1 119 ? -0.311 9.426 2.720 1.00 91.69 119 ARG A O 1
ATOM 928 N N . HIS A 1 120 ? -1.014 8.302 4.530 1.00 91.06 120 HIS A N 1
ATOM 929 C CA . HIS A 1 120 ? -1.024 6.973 3.925 1.00 91.06 120 HIS A CA 1
ATOM 930 C C . HIS A 1 120 ? -2.216 6.762 2.991 1.00 91.06 120 HIS A C 1
ATOM 932 O O . HIS A 1 120 ? -2.042 6.197 1.915 1.00 91.06 120 HIS A O 1
ATOM 938 N N . CYS A 1 121 ? -3.414 7.206 3.384 1.00 92.75 121 CYS A N 1
ATOM 939 C CA . CYS A 1 121 ? -4.626 7.045 2.574 1.00 92.75 121 CYS A CA 1
ATOM 940 C C . CYS A 1 121 ? -5.660 8.171 2.780 1.00 92.75 121 CYS A C 1
ATOM 942 O O . CYS A 1 121 ? -6.770 7.941 3.280 1.00 92.75 121 CYS A O 1
ATOM 944 N N . PRO A 1 122 ? -5.323 9.412 2.381 1.00 93.06 122 PRO A N 1
ATOM 945 C CA . PRO A 1 122 ? -6.161 10.585 2.623 1.00 93.06 122 PRO A CA 1
ATOM 946 C C . PRO A 1 122 ? -7.556 10.476 1.996 1.00 93.06 122 PRO A C 1
ATOM 948 O O . PRO A 1 122 ? -8.540 10.894 2.612 1.00 93.06 122 PRO A O 1
ATOM 951 N N . ARG A 1 123 ? -7.682 9.894 0.793 1.00 92.75 123 ARG A N 1
ATOM 952 C CA . ARG A 1 123 ? -8.992 9.767 0.130 1.00 92.75 123 ARG A CA 1
ATOM 953 C C . ARG A 1 123 ? -9.877 8.758 0.837 1.00 92.75 123 ARG A C 1
ATOM 955 O O . ARG A 1 123 ? -11.070 9.001 1.004 1.00 92.75 123 ARG A O 1
ATOM 962 N N . THR A 1 124 ? -9.289 7.652 1.284 1.00 91.31 124 THR A N 1
ATOM 963 C CA . THR A 1 124 ? -10.023 6.628 2.032 1.00 91.31 124 THR A CA 1
ATOM 964 C C . THR A 1 124 ? -10.597 7.198 3.328 1.00 91.31 124 THR A C 1
ATOM 966 O O . THR A 1 124 ? -11.781 7.003 3.601 1.00 91.31 124 THR A O 1
ATOM 969 N N . LEU A 1 125 ? -9.804 7.972 4.075 1.00 92.19 125 LEU A N 1
ATOM 970 C CA . LEU A 1 125 ? -10.270 8.640 5.293 1.00 92.19 125 LEU A CA 1
ATOM 971 C C . LEU A 1 125 ? -11.390 9.642 5.019 1.00 92.19 125 LEU A C 1
ATOM 973 O O . LEU A 1 125 ? -12.387 9.658 5.738 1.00 92.19 125 LEU A O 1
ATOM 977 N N . GLN A 1 126 ? -11.250 10.450 3.966 1.00 92.56 126 GLN A N 1
ATOM 978 C CA . GLN A 1 126 ? -12.259 11.438 3.593 1.00 92.56 126 GLN A CA 1
ATOM 979 C C . GLN A 1 126 ? -13.596 10.790 3.209 1.00 92.56 126 GLN A C 1
ATOM 981 O O . GLN A 1 126 ? -14.655 11.339 3.510 1.00 92.56 126 GLN A O 1
ATOM 986 N N . GLN A 1 127 ? -13.554 9.642 2.530 1.00 91.94 127 GLN A N 1
ATOM 987 C CA . GLN A 1 127 ? -14.743 9.010 1.963 1.00 91.94 127 GLN A CA 1
ATOM 988 C C . GLN A 1 127 ? -15.411 7.999 2.905 1.00 91.94 127 GLN A C 1
ATOM 990 O O . GLN A 1 127 ? -16.637 7.897 2.915 1.00 91.94 127 GLN A O 1
ATOM 995 N N . TYR A 1 128 ? -14.626 7.246 3.678 1.00 90.94 128 TYR A N 1
ATOM 996 C CA . TYR A 1 128 ? -15.109 6.093 4.452 1.00 90.94 128 TYR A CA 1
ATOM 997 C C . TYR A 1 128 ? -14.762 6.152 5.946 1.00 90.94 128 TYR A C 1
ATOM 999 O O . TYR A 1 128 ? -15.169 5.266 6.708 1.00 90.94 128 TYR A O 1
ATOM 1007 N N . GLY A 1 129 ? -14.031 7.184 6.372 1.00 90.81 129 GLY A N 1
ATOM 1008 C CA . GLY A 1 129 ? -13.530 7.319 7.733 1.00 90.81 129 GLY A CA 1
ATOM 1009 C C . GLY A 1 129 ? -12.342 6.403 8.028 1.00 90.81 129 GLY A C 1
ATOM 1010 O O . GLY A 1 129 ? -11.693 5.866 7.129 1.00 90.81 129 GLY A O 1
ATOM 1011 N N . HIS A 1 130 ? -12.044 6.242 9.316 1.00 92.75 130 HIS A N 1
ATOM 1012 C CA . HIS A 1 130 ? -10.913 5.440 9.776 1.00 92.75 130 HIS A CA 1
ATOM 1013 C C . HIS A 1 130 ? -11.088 3.960 9.369 1.00 92.75 130 HIS A C 1
ATOM 1015 O O . HIS A 1 130 ? -12.149 3.398 9.640 1.00 92.75 130 HIS A O 1
ATOM 1021 N N . PRO A 1 131 ? -10.084 3.286 8.768 1.00 91.44 131 PRO A N 1
ATOM 1022 C CA . PRO A 1 131 ? -10.259 1.923 8.256 1.00 91.44 131 PRO A CA 1
ATOM 1023 C C . PRO A 1 131 ? -10.664 0.885 9.308 1.00 91.44 131 PRO A C 1
ATOM 1025 O O . PRO A 1 131 ? -11.395 -0.051 9.003 1.00 91.44 131 PRO A O 1
ATOM 1028 N N . CYS A 1 132 ? -10.245 1.089 10.554 1.00 91.19 132 CYS A N 1
ATOM 1029 C CA . CYS A 1 132 ? -10.567 0.215 11.684 1.00 91.19 13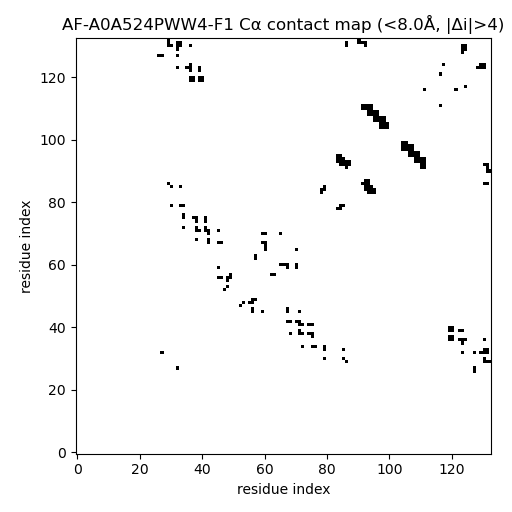2 CYS A CA 1
ATOM 1030 C C . CYS A 1 132 ? -11.734 0.708 12.562 1.00 91.19 132 CYS A C 1
ATOM 1032 O O . CYS A 1 132 ? -11.834 0.290 13.713 1.00 91.19 132 CYS A O 1
ATOM 1034 N N . ARG A 1 133 ? -12.571 1.636 12.071 1.00 86.69 133 ARG A N 1
ATOM 1035 C CA . ARG A 1 133 ? -13.770 2.128 12.777 1.00 86.69 133 ARG A CA 1
ATOM 1036 C C . ARG A 1 133 ? -14.991 2.185 11.866 1.00 86.69 133 ARG A C 1
ATOM 1038 O O . ARG A 1 133 ? -14.818 2.228 10.624 1.00 86.69 133 ARG A O 1
#

Nearest PDB structures (foldseek):
  8i8q-assembly1_A  TM=4.991E-01  e=9.889E+00  Equus caballus
  5knd-assembly1_G  TM=2.106E-01  e=1.952E+00  Enterococcus hirae ATCC 9790
  3tg6-assembly1_B  TM=2.873E-01  e=5.106E+00  Influenza A virus (A/Wilson-Smith/1933(H1N1))

Secondary structure (DSSP, 8-state):
-----------S-SS--------------HHHHHHHHHHHHHHHHHHHHHHH-HHHHHHHTGGGTS-HHHHHHHHHHHHHHTTSEEE-TTS-EEEEEEEEETTEEEEEEEEPPHHHHHHH-HHHHHHH--TT-

Mean predicted aligned error: 11.3 Å

pLDDT: mean 83.82, std 18.24, range [38.5, 98.0]

Foldseek 3Di:
DDDDDDDDDDPPDDDPPPPPPPDPPPQPALLVLQLLLQLQQQLVVLVVCVPVPV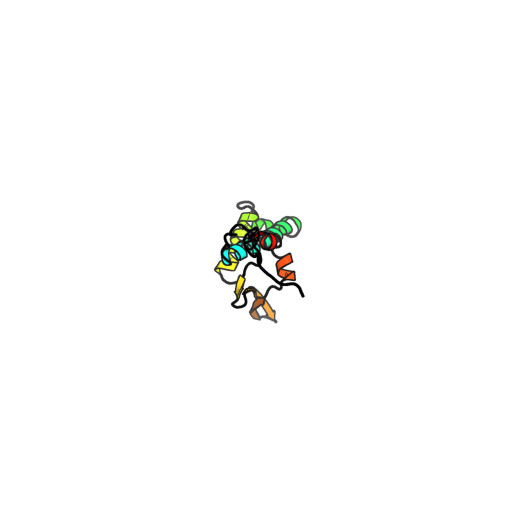PVNCVLCVNVVHDSSVSSNVVSCVCVVVVQWDQDPVLFIWHWDWDDDDPDIDIDIDTQDPVNSCVRGVPSCVPNNRSSD

Solvent-accessible surface area (backbone atoms only — not comparable to full-atom values): 7912 Å² total; per-residue (Å²): 142,88,84,82,91,88,85,84,80,86,86,76,90,84,80,92,77,77,71,76,79,66,75,83,71,78,79,72,53,43,68,56,40,41,40,52,24,38,21,50,36,38,30,53,55,47,59,51,19,58,80,76,34,52,68,60,26,33,60,56,17,57,77,67,80,41,50,62,63,55,38,11,42,55,50,23,50,50,36,43,78,66,63,38,38,41,64,49,100,85,45,41,46,33,35,63,44,74,48,75,65,82,97,47,73,48,80,47,78,45,74,59,48,70,80,53,44,51,72,43,22,48,67,43,41,75,74,68,40,56,38,49,102

Sequence (133 aa):
MKSPSPYLPSLVLCGLLALIMAPPGHSIDSVIKLYICQTEHELEKITLWEKTKPARYREAVKNGDRTPVDAARDTAGFLIATDRIRCDDNGSIVIEKYRSEGDTSSAYMDALKDAELERHCPRTLQQYGHPCR

Radius of gyration: 26.06 Å; Cα contacts (8 Å, |Δi|>4): 138; chains: 1; bounding box: 83×54×64 Å